Protein AF-R7UB11-F1 (afdb_monomer_lite)

Sequence (72 aa):
EVSVFLFEKKIADKLHKPKRREIVTEILRKEIKQLTRLKHPKILKVLHAIEECHDSLAFVTEPVLGSLANLL

Foldseek 3Di:
DKDKDKDFLVVQVVVPDPPSSVVVVVVVLVVQVVLCVDDDPPGWHWPAGWDDDPGMIMTMTHDDPDDPVVVD

Radius of gyration: 13.57 Å; chains: 1; bounding box: 33×21×35 Å

pLDDT: mean 94.22, std 4.29, range [75.56, 98.31]

Secondary structure (DSSP, 8-state):
--EEEEEETHHHHTT-STTHHHHHHHHHHHHHHHHTT---TTSPPEEEEEEE-SSEEEEEES-----HHHH-

Structure (mmCIF, N/CA/C/O backbone):
data_AF-R7UB11-F1
#
_entry.id   AF-R7UB11-F1
#
loop_
_atom_site.group_PDB
_atom_site.id
_atom_site.type_symbol
_atom_site.label_atom_id
_atom_site.label_alt_id
_atom_site.label_comp_id
_atom_site.label_asym_id
_atom_site.label_entity_id
_atom_site.label_seq_id
_atom_site.pdbx_PDB_ins_code
_atom_site.Cartn_x
_atom_site.Cartn_y
_atom_site.Cartn_z
_atom_site.occupancy
_atom_site.B_iso_or_equiv
_atom_site.auth_seq_id
_atom_site.auth_comp_id
_atom_site.auth_asym_id
_atom_site.auth_atom_id
_atom_site.pdbx_PDB_model_num
ATOM 1 N N . GLU A 1 1 ? -15.609 -5.958 6.644 1.00 86.44 1 GLU A N 1
ATOM 2 C CA . GLU A 1 1 ? -15.190 -5.584 5.275 1.00 86.44 1 GLU A CA 1
ATOM 3 C C . GLU A 1 1 ? -13.885 -4.802 5.353 1.00 86.44 1 GLU A C 1
ATOM 5 O O . GLU A 1 1 ? -13.618 -4.229 6.406 1.00 86.44 1 GLU A O 1
ATOM 10 N N . VAL A 1 2 ? -13.064 -4.816 4.300 1.00 97.38 2 VAL A N 1
ATOM 11 C CA . VAL A 1 2 ? -11.777 -4.095 4.214 1.00 97.38 2 VAL A CA 1
ATOM 12 C C . VAL A 1 2 ? -11.529 -3.646 2.777 1.00 97.38 2 VAL A C 1
ATOM 14 O O . VAL A 1 2 ? -12.134 -4.194 1.854 1.00 97.38 2 VAL A O 1
ATOM 17 N N . SER A 1 3 ? -10.602 -2.711 2.579 1.00 97.50 3 SER A N 1
ATOM 18 C CA . SER A 1 3 ? -10.126 -2.344 1.244 1.00 97.50 3 SER A CA 1
ATOM 19 C C . SER A 1 3 ? -8.686 -2.790 1.044 1.00 97.50 3 SER A C 1
ATOM 21 O O . SER A 1 3 ? -7.812 -2.508 1.865 1.00 97.50 3 SER A O 1
ATOM 23 N N . VAL A 1 4 ? -8.455 -3.500 -0.058 1.00 97.38 4 VAL A N 1
ATOM 24 C CA . VAL A 1 4 ? -7.136 -3.991 -0.458 1.00 97.38 4 VAL A CA 1
ATOM 25 C C . VAL A 1 4 ? -6.599 -3.091 -1.557 1.00 97.38 4 VAL A C 1
ATOM 27 O O . VAL A 1 4 ? -7.248 -2.891 -2.582 1.00 97.38 4 VAL A O 1
ATOM 30 N N . PHE A 1 5 ? -5.398 -2.571 -1.346 1.00 97.25 5 PHE A N 1
ATOM 31 C CA . PHE A 1 5 ? -4.678 -1.785 -2.334 1.00 97.25 5 PHE A CA 1
ATOM 32 C C . PHE A 1 5 ? -3.573 -2.655 -2.912 1.00 97.25 5 PHE A C 1
ATOM 34 O O . PHE A 1 5 ? -2.709 -3.118 -2.170 1.00 97.25 5 PHE A O 1
ATOM 41 N N . LEU A 1 6 ? -3.604 -2.866 -4.227 1.00 97.38 6 LEU A N 1
ATOM 42 C CA . LEU A 1 6 ? -2.612 -3.637 -4.968 1.00 97.38 6 LEU A CA 1
ATOM 43 C C . LEU A 1 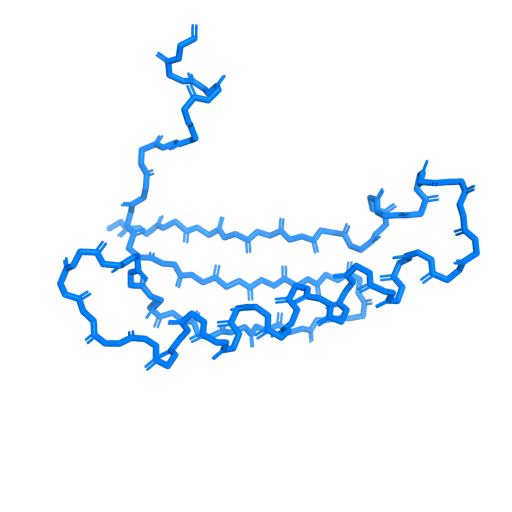6 ? -1.982 -2.749 -6.036 1.00 97.38 6 LEU A C 1
ATOM 45 O O . LEU A 1 6 ? -2.678 -2.157 -6.861 1.00 97.38 6 LEU A O 1
ATOM 49 N N . PHE A 1 7 ? -0.658 -2.693 -6.046 1.00 97.31 7 PHE A N 1
ATOM 50 C CA . PHE A 1 7 ? 0.106 -2.037 -7.090 1.00 97.31 7 PHE A CA 1
ATOM 51 C C . PHE A 1 7 ? 0.976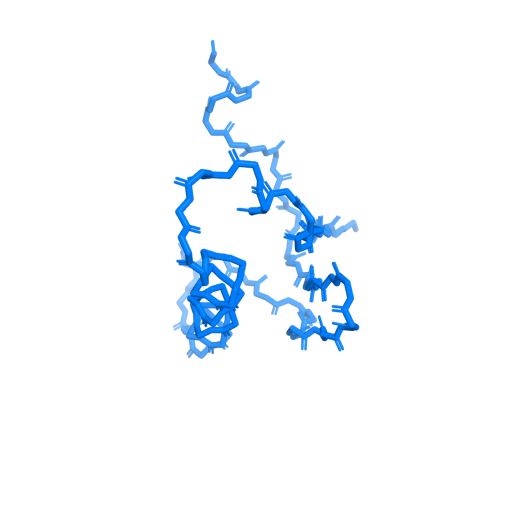 -3.058 -7.818 1.00 97.31 7 PHE A C 1
ATOM 53 O O . PHE A 1 7 ? 1.945 -3.567 -7.258 1.00 97.31 7 PHE A O 1
ATOM 60 N N . GLU A 1 8 ? 0.654 -3.329 -9.083 1.00 97.06 8 GLU A N 1
ATOM 61 C CA . GLU A 1 8 ? 1.507 -4.123 -9.967 1.00 97.06 8 GLU A CA 1
ATOM 62 C C . GLU A 1 8 ? 2.636 -3.244 -10.525 1.00 97.06 8 GLU A C 1
ATOM 64 O O . GLU A 1 8 ? 2.401 -2.302 -11.289 1.00 97.06 8 GLU A O 1
ATOM 69 N N . LYS A 1 9 ? 3.889 -3.576 -10.204 1.00 95.56 9 LYS A N 1
ATOM 70 C CA . LYS A 1 9 ? 5.072 -2.778 -10.567 1.00 95.56 9 LYS A CA 1
ATOM 71 C C . LYS A 1 9 ? 5.219 -2.603 -12.082 1.00 95.56 9 LYS A C 1
ATOM 73 O O . LYS A 1 9 ? 5.676 -1.551 -12.525 1.00 95.56 9 LYS A O 1
ATOM 78 N N . LYS A 1 10 ? 4.743 -3.572 -12.875 1.00 93.50 10 LYS A N 1
ATOM 79 C CA . LYS A 1 10 ? 4.724 -3.520 -14.351 1.00 93.50 10 LYS A CA 1
ATOM 80 C C . LYS A 1 10 ? 3.957 -2.318 -14.919 1.00 93.50 10 LYS A C 1
ATOM 82 O O . LYS A 1 10 ? 4.212 -1.887 -16.039 1.00 93.50 10 LYS A O 1
ATOM 87 N N . ILE A 1 11 ? 3.013 -1.747 -14.164 1.00 92.38 11 ILE A N 1
ATOM 88 C CA . ILE A 1 11 ? 2.255 -0.562 -14.593 1.00 92.38 11 ILE A CA 1
ATOM 89 C C . ILE A 1 11 ? 3.188 0.650 -14.724 1.00 92.38 11 ILE A C 1
ATOM 91 O O . ILE A 1 11 ? 3.026 1.451 -15.644 1.00 92.38 11 ILE A O 1
ATOM 95 N N . ALA A 1 12 ? 4.203 0.761 -13.862 1.00 91.88 12 ALA A N 1
ATOM 96 C CA . ALA A 1 12 ? 5.175 1.850 -13.920 1.00 91.88 12 ALA A CA 1
ATOM 97 C C . ALA A 1 12 ? 6.149 1.742 -15.104 1.00 91.88 12 ALA A C 1
ATOM 99 O O . ALA A 1 12 ? 6.721 2.762 -15.494 1.00 91.88 12 ALA A O 1
ATOM 100 N N . ASP A 1 13 ? 6.304 0.562 -15.712 1.00 87.88 13 ASP A N 1
ATOM 101 C CA . ASP A 1 13 ? 7.148 0.382 -16.902 1.00 87.88 13 ASP A CA 1
ATOM 102 C C . ASP A 1 13 ? 6.592 1.142 -18.118 1.00 87.88 13 ASP A C 1
ATOM 104 O O . ASP A 1 13 ? 7.347 1.587 -18.982 1.00 87.88 13 ASP A O 1
ATOM 108 N N . LYS A 1 14 ? 5.276 1.399 -18.149 1.00 87.88 14 LYS A N 1
ATOM 109 C CA . LYS A 1 14 ? 4.603 2.163 -19.216 1.00 87.88 14 LYS A CA 1
ATOM 110 C C . LYS A 1 14 ? 4.964 3.653 -19.238 1.00 87.88 14 LYS A C 1
ATOM 112 O O . LYS A 1 14 ? 4.591 4.364 -20.162 1.00 87.88 14 LYS A O 1
ATOM 117 N N . LEU A 1 15 ? 5.668 4.159 -18.227 1.00 82.44 15 LEU A N 1
ATOM 118 C CA . LEU A 1 15 ? 5.897 5.594 -18.037 1.00 82.44 15 LEU A CA 1
ATOM 119 C C . LEU A 1 15 ? 7.086 6.168 -18.843 1.00 82.44 15 LEU A C 1
ATOM 121 O O . LEU A 1 15 ? 7.519 7.281 -18.549 1.00 82.44 15 LEU A O 1
ATOM 125 N N . HIS A 1 16 ? 7.611 5.445 -19.844 1.00 75.56 16 HIS A N 1
ATOM 126 C CA . HIS A 1 16 ? 8.647 5.878 -20.807 1.00 75.56 16 HIS A CA 1
ATOM 127 C C . HIS A 1 16 ? 9.799 6.716 -20.208 1.00 75.56 16 HIS A C 1
ATOM 129 O O . HIS A 1 16 ? 10.264 7.689 -20.802 1.00 75.56 16 HIS A O 1
ATOM 135 N N . LYS A 1 17 ? 10.274 6.347 -19.010 1.00 82.75 17 LYS A N 1
ATOM 136 C CA . LYS A 1 17 ? 11.431 6.969 -18.351 1.00 82.75 17 LYS A CA 1
ATOM 137 C C . LYS A 1 17 ? 12.318 5.903 -17.700 1.00 82.75 17 LYS A C 1
ATOM 139 O O . LYS A 1 17 ? 11.780 4.979 -17.087 1.00 82.75 17 LYS A O 1
ATOM 144 N N . PRO A 1 18 ? 13.658 6.032 -17.773 1.00 85.38 18 PRO A N 1
ATOM 145 C CA . PRO A 1 18 ? 14.569 5.099 -17.118 1.00 85.38 18 PRO A CA 1
ATOM 146 C C . PRO A 1 18 ? 14.300 5.009 -15.614 1.00 85.38 18 PRO A C 1
ATOM 148 O O . PRO A 1 18 ? 14.009 6.016 -14.968 1.00 85.38 18 PRO A O 1
ATOM 151 N N . LYS A 1 19 ? 14.428 3.801 -15.058 1.00 88.06 19 LYS A N 1
ATOM 152 C CA . LYS A 1 19 ? 14.298 3.500 -13.622 1.00 88.06 19 LYS A CA 1
ATOM 153 C C . LYS A 1 19 ? 12.959 3.879 -12.974 1.00 88.06 19 LYS A C 1
ATOM 155 O O . LYS A 1 19 ? 12.844 3.980 -11.751 1.00 88.06 19 LYS A O 1
ATOM 160 N N . ARG A 1 20 ? 11.923 4.155 -13.774 1.00 90.81 20 ARG A N 1
ATOM 161 C CA . ARG A 1 20 ? 10.657 4.685 -13.252 1.00 90.81 20 ARG A CA 1
ATOM 162 C C . ARG A 1 20 ? 9.942 3.682 -12.356 1.00 90.81 20 ARG A C 1
ATOM 164 O O . ARG A 1 20 ? 9.353 4.093 -11.361 1.00 90.81 20 ARG A O 1
ATOM 171 N N . ARG A 1 21 ? 10.047 2.391 -12.668 1.00 92.75 21 ARG A N 1
ATOM 172 C CA . ARG A 1 21 ? 9.539 1.313 -11.823 1.00 92.75 21 ARG A CA 1
ATOM 173 C C . ARG A 1 21 ? 10.173 1.324 -10.439 1.00 92.75 21 ARG A C 1
ATOM 175 O O . ARG A 1 21 ? 9.432 1.317 -9.458 1.00 92.75 21 ARG A O 1
ATOM 182 N N . GLU A 1 22 ? 11.503 1.392 -10.342 1.00 92.94 22 GLU A N 1
ATOM 183 C CA . GLU A 1 22 ? 12.186 1.452 -9.044 1.00 92.94 22 GLU A CA 1
ATOM 184 C C . GLU A 1 22 ? 11.790 2.716 -8.270 1.00 92.94 22 GLU A C 1
ATOM 186 O O . GLU A 1 22 ? 11.446 2.629 -7.094 1.00 92.94 22 GLU A O 1
ATOM 191 N N . ILE A 1 23 ? 11.747 3.873 -8.942 1.00 94.75 23 ILE A N 1
ATOM 192 C CA . ILE A 1 23 ? 11.378 5.154 -8.319 1.00 94.75 23 ILE A CA 1
ATOM 193 C C . ILE A 1 23 ? 9.949 5.115 -7.761 1.00 94.75 23 ILE A C 1
ATOM 195 O O . ILE A 1 23 ? 9.730 5.484 -6.611 1.00 94.75 23 ILE A O 1
ATOM 199 N N . VAL A 1 24 ? 8.971 4.671 -8.556 1.00 95.12 24 VAL A N 1
ATOM 200 C CA . VAL A 1 24 ? 7.566 4.597 -8.120 1.00 95.12 24 VAL A CA 1
ATOM 201 C C . VAL A 1 24 ? 7.410 3.595 -6.979 1.00 95.12 24 VAL A C 1
ATOM 203 O O . VAL A 1 24 ? 6.734 3.895 -5.998 1.00 95.12 24 VAL A O 1
ATOM 206 N N . THR A 1 25 ? 8.076 2.443 -7.071 1.00 95.25 25 THR A N 1
ATOM 207 C CA . THR A 1 25 ? 8.053 1.422 -6.015 1.00 95.25 25 THR A CA 1
ATOM 208 C C . THR A 1 25 ? 8.606 1.971 -4.698 1.00 95.25 25 THR A C 1
ATOM 210 O O . THR A 1 25 ? 7.989 1.779 -3.653 1.00 95.25 25 THR A O 1
ATOM 213 N N . GLU A 1 26 ? 9.728 2.697 -4.734 1.00 96.06 26 GLU A N 1
ATOM 214 C CA . GLU A 1 26 ? 10.329 3.300 -3.538 1.00 96.06 26 GLU A CA 1
ATOM 215 C C . GLU A 1 26 ? 9.421 4.359 -2.908 1.00 96.06 26 GLU A C 1
ATOM 217 O O . GLU A 1 26 ? 9.217 4.357 -1.693 1.00 96.06 26 GLU A O 1
ATOM 222 N N . ILE A 1 27 ? 8.838 5.234 -3.735 1.00 96.50 27 ILE A N 1
ATOM 223 C CA . ILE A 1 27 ? 7.895 6.256 -3.272 1.00 96.50 27 ILE A CA 1
ATOM 224 C C . ILE A 1 27 ? 6.717 5.580 -2.572 1.00 96.50 27 ILE A C 1
ATOM 226 O O . ILE A 1 27 ? 6.461 5.870 -1.408 1.00 96.50 27 ILE A O 1
ATOM 230 N N . LEU A 1 28 ? 6.049 4.626 -3.226 1.00 96.69 28 LEU A N 1
ATOM 231 C CA . LEU A 1 28 ? 4.896 3.939 -2.641 1.00 96.69 28 LEU A CA 1
ATOM 232 C C . LEU A 1 28 ? 5.259 3.228 -1.334 1.00 96.69 28 LEU A C 1
ATOM 234 O O . LEU A 1 28 ? 4.553 3.379 -0.338 1.00 96.69 28 LEU A O 1
ATOM 238 N N . ARG A 1 29 ? 6.395 2.521 -1.293 1.00 96.56 29 ARG A N 1
ATOM 239 C CA . ARG A 1 29 ? 6.875 1.866 -0.070 1.00 96.56 29 ARG A CA 1
ATOM 240 C C . ARG A 1 29 ? 7.056 2.862 1.074 1.00 96.56 29 ARG A C 1
ATOM 242 O O . ARG A 1 29 ? 6.658 2.574 2.206 1.00 96.56 29 ARG A O 1
ATOM 249 N N . LYS A 1 30 ? 7.673 4.014 0.803 1.00 97.69 30 LYS A N 1
ATOM 250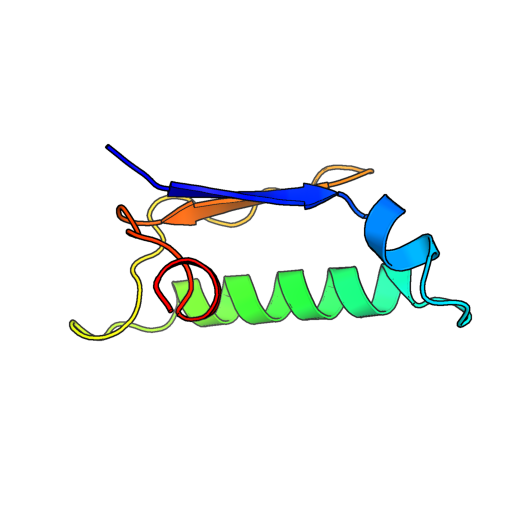 C CA . LYS A 1 30 ? 7.917 5.060 1.801 1.00 97.69 30 LYS A CA 1
ATOM 251 C C . LYS A 1 30 ? 6.611 5.683 2.288 1.00 97.69 30 LYS A C 1
ATOM 253 O O . LYS A 1 30 ? 6.414 5.762 3.498 1.00 97.69 30 LYS A O 1
ATOM 258 N N . GLU A 1 31 ? 5.729 6.078 1.378 1.00 96.81 31 GLU A N 1
ATOM 259 C CA . GLU A 1 31 ? 4.468 6.750 1.710 1.00 96.81 31 GLU A CA 1
ATOM 260 C C . GLU A 1 31 ? 3.530 5.833 2.505 1.00 96.81 31 GLU A C 1
ATOM 262 O O . GLU A 1 31 ? 2.986 6.249 3.526 1.00 96.81 31 GLU A O 1
ATOM 267 N N . ILE A 1 32 ? 3.417 4.550 2.139 1.00 96.00 32 ILE A N 1
ATOM 268 C CA . ILE A 1 32 ? 2.602 3.590 2.902 1.00 96.00 32 ILE A CA 1
ATOM 269 C C . ILE A 1 32 ? 3.173 3.406 4.317 1.00 96.00 32 ILE A C 1
ATOM 271 O O . ILE A 1 32 ? 2.429 3.434 5.296 1.00 96.00 32 ILE A O 1
ATOM 275 N N . LYS A 1 33 ? 4.504 3.303 4.465 1.00 96.19 33 LYS A N 1
ATOM 276 C CA . LYS A 1 33 ? 5.153 3.243 5.790 1.00 96.19 33 LYS A CA 1
ATOM 277 C C . LYS A 1 33 ? 4.924 4.508 6.618 1.00 96.19 33 LYS A C 1
ATOM 279 O O . LYS A 1 33 ? 4.853 4.412 7.844 1.00 96.19 33 LYS A O 1
ATOM 284 N N . GLN A 1 34 ? 4.852 5.679 5.987 1.00 96.75 34 GLN A N 1
ATOM 285 C CA . GLN A 1 34 ? 4.508 6.925 6.672 1.00 96.75 34 GLN A CA 1
ATOM 286 C C . GLN A 1 34 ? 3.047 6.920 7.117 1.00 96.75 34 GLN A C 1
ATOM 288 O O . GLN A 1 34 ? 2.787 7.206 8.285 1.00 96.75 34 GLN A O 1
ATOM 293 N N . LEU A 1 35 ? 2.121 6.511 6.246 1.00 96.38 35 LEU A N 1
ATOM 294 C CA . LEU A 1 35 ? 0.696 6.413 6.557 1.00 96.38 35 LEU A CA 1
ATOM 295 C C . LEU A 1 35 ? 0.439 5.523 7.781 1.00 96.38 35 LEU A C 1
ATOM 297 O O . LEU A 1 35 ? -0.274 5.937 8.689 1.00 96.38 35 LEU A O 1
ATOM 301 N N . THR A 1 36 ? 1.103 4.366 7.884 1.00 95.12 36 THR A N 1
ATOM 302 C CA . THR A 1 36 ? 0.993 3.467 9.053 1.00 95.12 36 THR A CA 1
ATOM 303 C C . THR A 1 36 ? 1.421 4.124 10.375 1.00 95.12 36 THR A C 1
ATOM 305 O O . THR A 1 36 ? 0.996 3.697 11.448 1.00 95.12 36 THR A O 1
ATOM 308 N N . ARG A 1 37 ? 2.280 5.152 10.339 1.00 95.62 37 ARG A N 1
ATOM 309 C CA . ARG A 1 37 ? 2.767 5.856 11.540 1.00 95.62 37 ARG A CA 1
ATOM 310 C C . ARG A 1 37 ? 1.860 7.007 11.971 1.00 95.62 37 ARG A C 1
ATOM 312 O O . ARG A 1 37 ? 1.952 7.432 13.123 1.00 95.62 37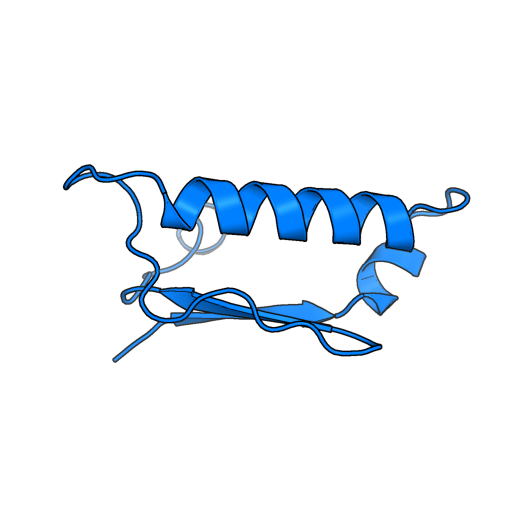 ARG A O 1
ATOM 319 N N . LEU A 1 38 ? 1.011 7.516 11.081 1.00 95.62 38 LEU A N 1
ATOM 320 C CA . LEU A 1 38 ? 0.093 8.609 11.387 1.00 95.62 38 LEU A CA 1
ATOM 321 C C . LEU A 1 38 ? -1.036 8.100 12.293 1.00 95.62 38 LEU A C 1
ATOM 323 O O . LEU A 1 38 ? -1.746 7.157 11.958 1.00 95.62 38 LEU A O 1
ATOM 327 N N . LYS A 1 39 ? -1.209 8.733 13.458 1.00 89.75 39 LYS A N 1
ATOM 328 C CA . LYS A 1 39 ? -2.247 8.381 14.438 1.00 89.75 39 LYS A CA 1
ATOM 329 C C . LYS A 1 39 ? -3.197 9.557 14.633 1.00 89.75 39 LYS A C 1
ATOM 331 O O . LYS A 1 39 ? -2.965 10.408 15.485 1.00 89.75 39 LYS A O 1
ATOM 336 N N . HIS A 1 40 ? -4.253 9.613 13.826 1.00 96.19 40 HIS A N 1
ATOM 337 C CA . HIS A 1 40 ? -5.290 10.640 13.924 1.00 96.19 40 HIS A CA 1
ATOM 338 C C . HIS A 1 40 ? -6.649 10.078 13.470 1.00 96.19 40 HIS A C 1
ATOM 340 O O . HIS A 1 40 ? -6.687 9.390 12.453 1.00 96.19 40 HIS A O 1
ATOM 346 N N . PRO A 1 41 ? -7.773 10.389 14.147 1.00 94.44 41 PRO A N 1
ATOM 347 C CA . PRO A 1 41 ? -9.091 9.815 13.832 1.00 94.44 41 PRO A CA 1
ATOM 348 C C . PRO A 1 41 ? -9.652 10.199 12.454 1.00 94.44 41 PRO A C 1
ATOM 350 O O . PRO A 1 41 ? -10.617 9.599 12.003 1.00 94.44 41 PRO A O 1
ATOM 353 N N . LYS A 1 42 ? -9.078 11.212 11.794 1.00 95.38 42 LYS A N 1
ATOM 354 C CA . LYS A 1 42 ? -9.468 11.662 10.442 1.00 95.38 42 LYS A CA 1
ATOM 355 C C . LYS A 1 42 ? -8.472 11.266 9.345 1.00 95.38 42 LYS A C 1
ATOM 357 O O . LYS A 1 42 ? -8.497 11.849 8.267 1.00 95.38 42 LYS A O 1
ATOM 362 N N . ILE A 1 43 ? -7.543 10.363 9.642 1.00 95.69 43 ILE A N 1
ATOM 363 C CA . ILE A 1 43 ? -6.589 9.831 8.666 1.00 95.69 43 ILE A CA 1
ATOM 364 C C . ILE A 1 43 ? -6.931 8.366 8.428 1.00 95.69 43 ILE A C 1
ATOM 366 O O . ILE A 1 43 ? -7.236 7.650 9.379 1.00 95.69 43 ILE A O 1
ATOM 370 N N . LEU A 1 44 ? -6.853 7.949 7.162 1.00 95.94 44 LEU A N 1
ATOM 371 C CA . LEU A 1 44 ? -7.126 6.582 6.737 1.00 95.94 44 LEU A CA 1
ATOM 372 C C . LEU A 1 44 ? -6.294 5.582 7.545 1.00 95.94 44 LEU A C 1
ATOM 374 O O . LEU A 1 44 ? -5.060 5.644 7.557 1.00 95.94 44 LEU A O 1
ATOM 378 N N . LYS A 1 45 ? -6.969 4.639 8.196 1.00 96.12 45 LYS A N 1
ATOM 379 C CA . LYS A 1 45 ? -6.319 3.638 9.036 1.00 96.12 45 LYS A CA 1
ATOM 380 C C . LYS A 1 45 ? -5.837 2.444 8.215 1.00 96.12 45 LYS A C 1
ATOM 382 O O . LYS A 1 45 ? -6.629 1.723 7.610 1.00 96.12 45 LYS A O 1
ATOM 387 N N . VAL A 1 46 ? -4.535 2.174 8.287 1.00 97.31 46 VAL A N 1
ATOM 388 C CA . VAL A 1 46 ? -3.929 0.932 7.784 1.00 97.31 46 VAL A CA 1
ATOM 389 C C . VAL A 1 46 ? -4.200 -0.202 8.779 1.00 97.31 46 VAL A C 1
ATOM 391 O O . VAL A 1 46 ? -3.873 -0.084 9.961 1.00 97.31 46 VAL A O 1
ATOM 394 N N . LEU A 1 47 ? -4.816 -1.286 8.306 1.00 96.81 47 LEU A N 1
ATOM 395 C CA . LEU A 1 47 ? -5.115 -2.493 9.085 1.00 96.81 47 LEU A CA 1
ATOM 396 C C . LEU A 1 47 ? -4.023 -3.552 8.931 1.00 96.81 47 LEU A C 1
ATOM 398 O O . LEU A 1 47 ? -3.666 -4.199 9.912 1.00 96.81 47 LEU A O 1
ATOM 402 N N . HIS A 1 48 ? -3.473 -3.690 7.721 1.00 97.19 48 HIS A N 1
ATOM 403 C CA . HIS A 1 48 ? -2.324 -4.549 7.434 1.00 97.19 48 HIS A CA 1
ATOM 404 C C . HIS A 1 48 ? -1.238 -3.736 6.747 1.00 97.19 48 HIS A C 1
ATOM 406 O O . HIS A 1 48 ? -1.516 -3.008 5.790 1.00 97.19 48 HIS A O 1
ATOM 412 N N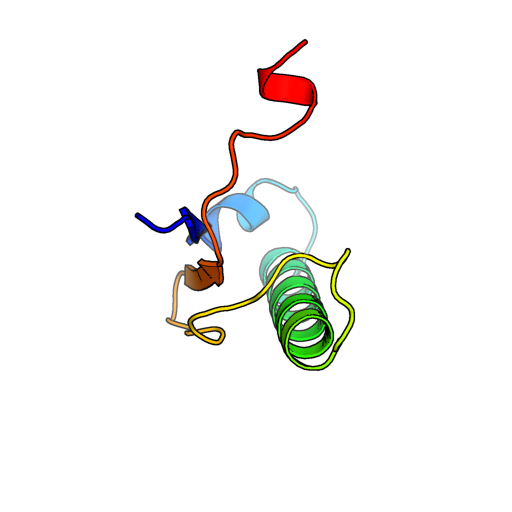 . ALA A 1 49 ? -0.014 -3.839 7.263 1.00 95.75 49 ALA A N 1
ATOM 413 C CA . ALA A 1 49 ? 1.130 -3.109 6.736 1.00 95.75 49 ALA A CA 1
ATOM 414 C C . ALA A 1 49 ? 1.476 -3.552 5.304 1.00 95.75 49 ALA A C 1
ATOM 416 O O . ALA A 1 49 ? 0.925 -4.512 4.774 1.00 95.75 49 ALA A O 1
ATOM 417 N N . ILE A 1 50 ? 2.400 -2.822 4.678 1.00 97.19 50 ILE A N 1
ATOM 418 C CA . ILE A 1 50 ? 2.839 -3.139 3.323 1.00 97.19 50 ILE A CA 1
ATOM 419 C C . ILE A 1 50 ? 3.525 -4.507 3.254 1.00 97.19 50 ILE A C 1
ATOM 421 O O . ILE A 1 50 ? 4.469 -4.772 4.001 1.00 97.19 50 ILE A O 1
ATOM 425 N N . GLU A 1 51 ? 3.094 -5.322 2.302 1.00 97.31 51 GLU A N 1
ATOM 426 C CA . GLU A 1 51 ? 3.798 -6.505 1.827 1.00 97.31 51 GLU A CA 1
ATOM 427 C C . GLU A 1 51 ? 4.343 -6.239 0.425 1.00 97.31 51 GLU A C 1
ATOM 429 O O . GLU A 1 51 ? 3.692 -5.616 -0.418 1.00 97.31 51 GLU A O 1
ATOM 434 N N . GLU A 1 52 ? 5.572 -6.685 0.184 1.00 96.56 52 GLU A N 1
ATOM 435 C CA . GLU A 1 52 ? 6.255 -6.496 -1.087 1.00 96.56 52 GLU A CA 1
ATOM 436 C C . GLU A 1 52 ? 6.686 -7.836 -1.668 1.00 96.56 52 GLU A C 1
ATOM 438 O O . GLU A 1 52 ? 7.421 -8.597 -1.040 1.00 96.56 52 GLU A O 1
ATOM 443 N N . CYS A 1 53 ? 6.279 -8.073 -2.911 1.00 95.62 53 CYS A N 1
ATOM 444 C CA . CYS A 1 53 ? 6.747 -9.174 -3.738 1.00 95.62 53 CYS A CA 1
ATOM 445 C C . CYS A 1 53 ? 7.652 -8.646 -4.857 1.00 95.62 53 CYS A C 1
ATOM 447 O O . CYS A 1 53 ? 7.859 -7.439 -5.018 1.00 95.62 53 CYS A O 1
ATOM 449 N N . HIS A 1 54 ? 8.198 -9.552 -5.667 1.00 94.62 54 HIS A N 1
ATOM 450 C CA . HIS A 1 54 ? 9.030 -9.175 -6.811 1.00 94.62 54 HIS A CA 1
ATOM 451 C C . HIS A 1 54 ? 8.300 -8.219 -7.772 1.00 94.62 54 HIS A C 1
ATOM 453 O O . HIS A 1 54 ? 8.875 -7.229 -8.224 1.00 94.62 54 HIS A O 1
ATOM 459 N N . ASP A 1 55 ? 7.020 -8.471 -8.035 1.00 95.88 55 ASP A N 1
ATOM 460 C CA . ASP A 1 55 ? 6.216 -7.819 -9.069 1.00 95.88 55 ASP A CA 1
ATOM 461 C C . ASP A 1 55 ? 5.141 -6.861 -8.532 1.00 95.88 55 ASP A C 1
ATOM 463 O O . ASP A 1 55 ? 4.523 -6.141 -9.318 1.00 95.88 55 ASP A O 1
ATOM 467 N N . SER A 1 56 ? 4.929 -6.811 -7.217 1.00 97.06 56 SER A N 1
ATOM 468 C CA . SER A 1 56 ? 3.800 -6.095 -6.624 1.00 97.06 56 SER A CA 1
ATOM 469 C C . SER A 1 56 ? 4.073 -5.545 -5.221 1.00 97.06 56 SER A C 1
ATOM 471 O O . SER A 1 56 ? 5.020 -5.941 -4.537 1.00 97.06 56 SER A O 1
ATOM 473 N N . LEU A 1 57 ? 3.247 -4.576 -4.825 1.00 97.69 57 LEU A N 1
ATOM 474 C CA . LEU A 1 57 ? 3.107 -4.063 -3.463 1.00 97.69 57 LEU A CA 1
ATOM 475 C C . LEU A 1 57 ? 1.637 -4.161 -3.056 1.00 97.69 57 LEU A C 1
ATOM 477 O O . LEU A 1 57 ? 0.771 -3.788 -3.851 1.00 97.69 57 LEU A O 1
ATOM 481 N N . ALA A 1 58 ? 1.358 -4.592 -1.830 1.00 98.06 58 ALA A N 1
ATOM 482 C CA . ALA A 1 58 ? -0.001 -4.649 -1.305 1.00 98.06 58 ALA A CA 1
ATOM 483 C C . ALA A 1 58 ? -0.090 -4.153 0.142 1.00 98.06 58 ALA A C 1
ATOM 485 O O . ALA A 1 58 ? 0.853 -4.302 0.913 1.00 98.06 58 ALA A O 1
ATOM 486 N N . PHE A 1 59 ? -1.222 -3.557 0.514 1.00 98.06 59 PHE A N 1
ATOM 487 C CA . PHE A 1 59 ? -1.564 -3.227 1.903 1.00 98.06 59 PHE A CA 1
ATOM 488 C C . PHE A 1 59 ? -3.087 -3.194 2.089 1.00 98.06 59 PHE A C 1
ATOM 490 O O . PHE A 1 59 ? -3.840 -3.170 1.110 1.00 98.06 59 PHE A O 1
ATOM 497 N N . VAL A 1 60 ? -3.548 -3.198 3.342 1.00 98.31 60 VAL A N 1
ATOM 498 C CA . VAL A 1 60 ? -4.983 -3.237 3.672 1.00 98.31 60 VAL A CA 1
ATOM 499 C C . VAL A 1 60 ? -5.348 -2.083 4.592 1.00 98.31 60 VAL A C 1
ATOM 501 O O . VAL A 1 60 ? -4.645 -1.815 5.569 1.00 98.31 60 VAL A O 1
ATOM 504 N N . THR A 1 61 ? -6.472 -1.429 4.321 1.00 97.69 61 THR A N 1
ATOM 505 C CA . THR A 1 61 ? -7.031 -0.364 5.165 1.00 97.69 61 T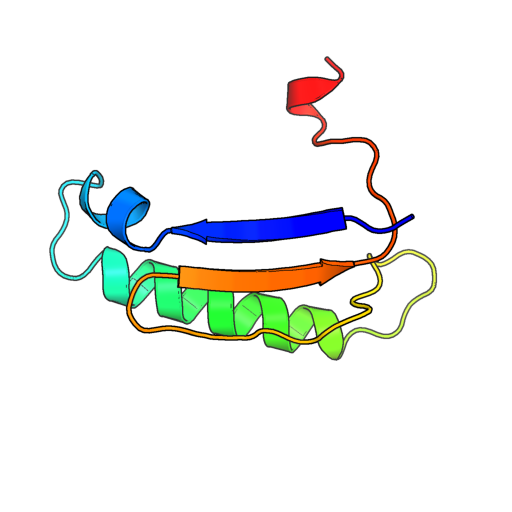HR A CA 1
ATOM 506 C C . THR A 1 61 ? -8.438 -0.701 5.634 1.00 97.69 61 THR A C 1
ATOM 508 O O . THR A 1 61 ? -9.039 -1.698 5.221 1.00 97.69 61 THR A O 1
ATOM 511 N N . GLU A 1 62 ? -8.985 0.168 6.481 1.00 96.81 62 GLU A N 1
ATOM 512 C CA . GLU A 1 62 ? -10.432 0.242 6.671 1.00 96.81 62 GLU A CA 1
ATOM 513 C C . GLU A 1 62 ? -11.168 0.412 5.324 1.00 96.81 62 GLU A C 1
ATOM 515 O O . GLU A 1 62 ? -10.554 0.881 4.357 1.00 96.81 62 GLU A O 1
ATOM 520 N N . PRO A 1 63 ? -12.450 0.011 5.231 1.00 97.44 63 PRO A N 1
ATOM 521 C CA . PRO A 1 63 ? -13.230 0.157 4.009 1.00 97.44 63 PRO A CA 1
ATOM 522 C C . PRO A 1 63 ? -13.211 1.587 3.470 1.00 97.44 63 PRO A C 1
ATOM 524 O O . PRO A 1 63 ? -13.534 2.535 4.185 1.00 97.44 63 PRO A O 1
ATOM 527 N N . VAL A 1 64 ? -12.888 1.730 2.188 1.00 95.31 64 VAL A N 1
ATOM 528 C CA . VAL A 1 64 ? -13.051 2.973 1.434 1.00 95.31 64 VAL A CA 1
ATOM 529 C C . VAL A 1 64 ? -14.154 2.805 0.400 1.00 95.31 64 VAL A C 1
ATOM 531 O O . VAL A 1 64 ? -14.273 1.757 -0.232 1.00 95.31 64 VAL A O 1
ATOM 534 N N . LEU A 1 65 ? -14.953 3.854 0.211 1.00 94.38 65 LEU A N 1
ATOM 535 C CA . LEU A 1 65 ? -16.020 3.860 -0.791 1.00 94.38 65 LEU A CA 1
ATOM 536 C C . LEU A 1 65 ? -15.462 3.936 -2.222 1.00 94.38 65 LEU A C 1
ATOM 538 O O . LEU A 1 65 ? -15.992 3.318 -3.138 1.00 94.38 65 LEU A O 1
ATOM 542 N N . GLY A 1 66 ? -14.390 4.704 -2.412 1.00 92.19 66 GLY A N 1
ATOM 543 C CA . GLY A 1 66 ? -13.771 4.941 -3.710 1.00 92.19 66 GLY A CA 1
ATOM 544 C C . GLY A 1 66 ? -12.952 6.226 -3.708 1.00 92.19 66 GLY A C 1
ATOM 545 O O . GLY A 1 66 ? -12.890 6.939 -2.704 1.00 92.19 66 GLY A O 1
ATOM 546 N N . SER A 1 67 ? -12.312 6.527 -4.837 1.00 92.06 67 SER A N 1
ATOM 547 C CA . SER A 1 67 ? -11.705 7.842 -5.043 1.00 92.06 67 SER A CA 1
ATOM 548 C C . SER A 1 67 ? -12.762 8.855 -5.482 1.00 92.06 67 SER A C 1
ATOM 550 O O . SER A 1 67 ? -13.809 8.480 -6.008 1.00 92.06 67 SER A O 1
ATOM 552 N N . LEU A 1 68 ? -12.474 10.149 -5.331 1.00 94.19 68 LEU A N 1
ATOM 553 C CA . LEU A 1 68 ? -13.378 11.202 -5.801 1.00 94.19 68 LEU A CA 1
ATOM 554 C C . LEU A 1 68 ? -13.680 11.082 -7.305 1.00 94.19 68 LEU A C 1
ATOM 556 O O . LEU A 1 68 ? -14.812 11.295 -7.710 1.00 94.19 68 LEU A O 1
ATOM 560 N N . ALA A 1 69 ? -12.698 10.658 -8.107 1.00 95.00 69 ALA A N 1
ATOM 561 C CA . ALA A 1 69 ? -12.859 10.429 -9.543 1.00 95.00 69 ALA A CA 1
ATOM 562 C C . ALA A 1 69 ? -13.750 9.220 -9.891 1.00 95.00 69 ALA A C 1
ATOM 564 O O . ALA A 1 69 ? -14.088 9.031 -11.051 1.00 95.00 69 ALA A O 1
ATOM 565 N N . ASN A 1 70 ? -14.076 8.358 -8.921 1.00 90.56 70 ASN A N 1
ATOM 566 C CA . ASN A 1 70 ? -15.036 7.268 -9.119 1.00 90.56 70 ASN A CA 1
ATOM 567 C C . ASN A 1 70 ? -16.464 7.671 -8.744 1.00 90.56 70 ASN A C 1
ATOM 569 O O . ASN A 1 70 ? -17.402 6.983 -9.134 1.00 90.56 70 ASN A O 1
ATOM 573 N N . LEU A 1 71 ? -16.614 8.718 -7.931 1.00 90.81 71 LEU A N 1
ATOM 574 C CA . LEU A 1 71 ? -17.884 9.123 -7.330 1.00 90.81 71 LEU A CA 1
ATOM 575 C C . LEU A 1 71 ? -18.487 10.369 -7.991 1.00 90.81 71 LEU A C 1
ATOM 577 O O . LEU A 1 71 ? -19.645 10.681 -7.721 1.00 90.81 71 LEU A O 1
ATOM 581 N N . LEU A 1 72 ? -17.707 11.064 -8.823 1.00 85.88 72 LEU A N 1
ATOM 582 C CA . LEU A 1 72 ? -18.089 12.219 -9.636 1.00 85.88 72 LEU A CA 1
ATOM 583 C C . LEU A 1 72 ? -17.817 11.917 -11.109 1.00 85.88 72 LEU A C 1
ATOM 585 O O . LEU A 1 72 ? -18.638 12.354 -11.942 1.00 85.88 72 LEU A O 1
#

Organism: Capitella teleta (NCBI:txid283909)

InterPro domains:
  IPR011009 Protein kinase-like domain superfamily [SSF56112] (9-72)
  IPR051177 Catalytically Inactive Kinase-Related Protein [PTHR12984] (1-72)